Protein AF-A0A3P6BVP6-F1 (afdb_monomer_lite)

Radius of gyration: 17.37 Å; chains: 1; bounding box: 39×33×44 Å

pLDDT: mean 72.78, std 14.37, range [44.31, 97.56]

Organism: Brassica oleracea (NCBI:txid3712)

Structure (mmCIF, N/CA/C/O backbone):
data_AF-A0A3P6BVP6-F1
#
_entry.id   AF-A0A3P6BVP6-F1
#
loop_
_atom_site.group_PDB
_atom_site.id
_atom_site.type_symbol
_atom_site.label_atom_id
_atom_site.label_alt_id
_atom_site.label_comp_id
_atom_site.label_asym_id
_atom_site.label_entity_id
_atom_site.label_seq_id
_atom_site.pdbx_PDB_ins_code
_atom_site.Cartn_x
_atom_site.Cartn_y
_atom_site.Cartn_z
_atom_site.occupancy
_atom_site.B_iso_or_equiv
_atom_site.auth_seq_id
_atom_site.auth_comp_id
_atom_site.auth_asym_id
_atom_site.auth_atom_id
_atom_site.pdbx_PDB_model_num
ATOM 1 N N . MET A 1 1 ? -11.802 -15.202 3.264 1.0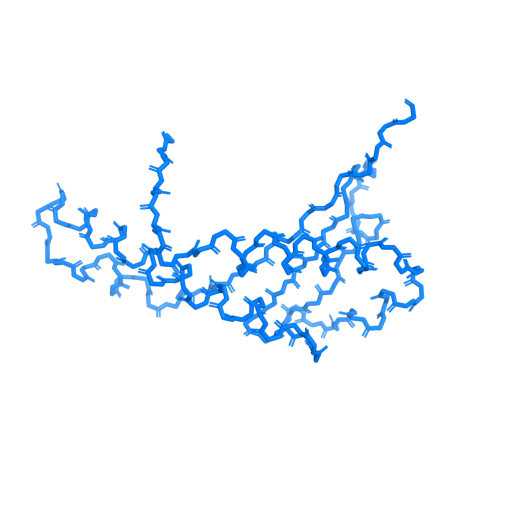0 81.81 1 MET A N 1
ATOM 2 C CA . MET A 1 1 ? -11.417 -14.222 2.225 1.00 81.81 1 MET A CA 1
ATOM 3 C C . MET A 1 1 ? -12.688 -13.542 1.749 1.00 81.81 1 MET A C 1
ATOM 5 O O . MET A 1 1 ? -13.665 -14.246 1.535 1.00 81.81 1 MET A O 1
ATOM 9 N N . PHE A 1 2 ? -12.697 -12.215 1.647 1.00 88.44 2 PHE A N 1
ATOM 10 C CA . PHE A 1 2 ? -13.833 -11.434 1.148 1.00 88.44 2 PHE A CA 1
ATOM 11 C C . PHE A 1 2 ? -13.340 -10.428 0.101 1.00 88.44 2 PHE A C 1
ATOM 13 O O . PHE A 1 2 ? -12.141 -10.167 0.017 1.00 88.44 2 PHE A O 1
ATOM 20 N N . GLN A 1 3 ? -14.256 -9.887 -0.699 1.00 86.94 3 GLN A N 1
ATOM 21 C CA . GLN A 1 3 ? -13.971 -8.811 -1.648 1.00 86.94 3 GLN A CA 1
ATOM 22 C C . GLN A 1 3 ? -14.585 -7.510 -1.126 1.00 86.94 3 GLN A C 1
ATOM 24 O O . GLN A 1 3 ? -15.732 -7.511 -0.684 1.00 86.94 3 GLN A O 1
ATOM 29 N N . ALA A 1 4 ? -13.824 -6.416 -1.177 1.00 83.19 4 ALA A N 1
ATOM 30 C CA . ALA A 1 4 ? -14.310 -5.067 -0.904 1.00 83.19 4 ALA A CA 1
ATOM 31 C C . ALA A 1 4 ? -14.406 -4.296 -2.224 1.00 83.19 4 ALA A C 1
ATOM 33 O O . ALA A 1 4 ? -13.481 -4.347 -3.037 1.00 83.19 4 ALA A O 1
ATOM 34 N N . VAL A 1 5 ? -15.520 -3.596 -2.436 1.00 82.56 5 VAL A N 1
ATOM 35 C CA . VAL A 1 5 ? -15.764 -2.791 -3.638 1.00 82.56 5 VAL A CA 1
ATOM 36 C C . VAL A 1 5 ? -15.857 -1.329 -3.215 1.00 82.56 5 VAL A C 1
ATOM 38 O O . VAL A 1 5 ? -16.725 -0.976 -2.423 1.00 82.56 5 VAL A O 1
ATOM 41 N N . ASP A 1 6 ? -14.953 -0.493 -3.727 1.00 79.88 6 ASP A N 1
ATOM 42 C CA . ASP A 1 6 ? -14.939 0.953 -3.489 1.00 79.88 6 ASP A CA 1
ATOM 43 C C . ASP A 1 6 ? -14.770 1.685 -4.831 1.00 79.88 6 ASP A C 1
ATOM 45 O O . ASP A 1 6 ? -13.717 1.625 -5.467 1.00 79.88 6 ASP A O 1
ATOM 49 N N . GLU A 1 7 ? -15.826 2.369 -5.279 1.00 76.12 7 GLU A N 1
ATOM 50 C CA . GLU A 1 7 ? -15.859 3.101 -6.555 1.00 76.12 7 GLU A CA 1
ATOM 51 C C . GLU A 1 7 ? -14.905 4.309 -6.575 1.00 76.12 7 GLU A C 1
ATOM 53 O O . GLU A 1 7 ? -14.460 4.748 -7.645 1.00 76.12 7 GLU A O 1
ATOM 58 N N . SER A 1 8 ? -14.543 4.828 -5.394 1.00 68.81 8 SER A N 1
ATOM 59 C CA . SER A 1 8 ? -13.586 5.926 -5.244 1.00 68.81 8 SER A CA 1
ATOM 60 C C . SER A 1 8 ? -12.147 5.481 -5.509 1.00 68.81 8 SER A C 1
ATOM 62 O O . SER A 1 8 ? -11.300 6.305 -5.851 1.00 68.81 8 SER A O 1
ATOM 64 N N . ILE A 1 9 ? -11.860 4.177 -5.463 1.00 72.81 9 ILE A N 1
ATOM 65 C CA . ILE A 1 9 ? -10.617 3.578 -5.964 1.00 72.81 9 ILE A CA 1
ATOM 66 C C . ILE A 1 9 ? -10.844 3.195 -7.433 1.00 72.81 9 ILE A C 1
ATOM 68 O O . ILE A 1 9 ? -10.846 2.034 -7.829 1.00 72.81 9 ILE A O 1
ATOM 72 N N . THR A 1 10 ? -11.164 4.192 -8.255 1.00 65.12 10 THR A N 1
ATOM 73 C CA . THR A 1 10 ? -11.681 3.974 -9.608 1.00 65.12 10 THR A CA 1
ATOM 74 C C . THR A 1 10 ? -10.681 3.225 -10.501 1.00 65.12 10 THR A C 1
ATOM 76 O O . THR A 1 10 ? -9.482 3.516 -10.503 1.00 65.12 10 THR A O 1
ATOM 79 N N . LEU A 1 11 ? -11.211 2.337 -11.354 1.00 60.72 11 LEU A N 1
ATOM 80 C CA . LEU A 1 11 ? -10.511 1.514 -12.358 1.00 60.72 11 LEU A CA 1
ATOM 81 C C . LEU A 1 11 ? -9.417 2.259 -13.157 1.00 60.72 11 LEU A C 1
ATOM 83 O O . LEU A 1 11 ? -8.414 1.672 -13.554 1.00 60.72 11 LEU A O 1
ATOM 87 N N . TRP A 1 12 ? -9.607 3.556 -13.403 1.00 56.31 12 TRP A N 1
ATOM 88 C CA . TRP A 1 12 ? -8.741 4.383 -14.246 1.00 56.31 12 TRP A CA 1
ATOM 89 C C . TRP A 1 12 ? -7.377 4.715 -13.632 1.00 56.31 12 TRP A C 1
ATOM 91 O O . TRP A 1 12 ? -6.377 4.734 -14.351 1.00 56.31 12 TRP A O 1
ATOM 101 N N . VAL A 1 13 ? -7.308 4.963 -12.320 1.00 57.97 13 VAL A N 1
ATOM 102 C CA . VAL A 1 13 ? -6.031 5.264 -11.648 1.00 57.97 13 VAL A CA 1
ATOM 103 C C . VAL A 1 13 ? -5.251 3.971 -11.431 1.00 57.97 13 VAL A C 1
ATOM 105 O O . VAL A 1 13 ? -4.069 3.901 -11.758 1.00 57.97 13 VAL A O 1
ATOM 108 N N . THR A 1 14 ? -5.930 2.928 -10.956 1.00 57.88 14 THR A N 1
ATOM 109 C CA . THR A 1 14 ? -5.302 1.667 -10.557 1.00 57.88 14 THR A CA 1
ATOM 110 C C . THR A 1 14 ? -4.956 0.767 -11.739 1.00 57.88 14 THR A C 1
ATOM 112 O O . THR A 1 14 ? -3.845 0.257 -11.808 1.00 57.88 14 THR A O 1
ATOM 115 N N . PHE A 1 15 ? -5.870 0.563 -12.692 1.00 59.31 15 PHE A N 1
ATOM 116 C CA . PHE A 1 15 ? -5.669 -0.451 -13.729 1.00 59.31 15 PHE A CA 1
ATOM 117 C C . PHE A 1 15 ? -4.809 0.071 -14.881 1.00 59.31 15 PHE A C 1
ATOM 119 O O . PHE A 1 15 ? -3.801 -0.529 -15.230 1.00 59.31 15 PHE A O 1
ATOM 126 N N . PHE A 1 16 ? -5.143 1.223 -15.467 1.00 62.78 16 PHE A N 1
ATOM 127 C CA . PHE A 1 16 ? -4.396 1.691 -16.639 1.00 62.78 16 PHE A CA 1
ATOM 128 C C . PHE A 1 16 ? -3.013 2.225 -16.290 1.00 62.78 16 PHE A C 1
ATOM 130 O O . PHE A 1 16 ? -2.065 1.918 -17.005 1.00 62.78 16 PHE A O 1
ATOM 137 N N . ASN A 1 17 ? -2.863 2.989 -15.206 1.00 72.81 17 ASN A N 1
ATOM 138 C CA . ASN A 1 17 ? -1.567 3.590 -14.901 1.00 72.81 17 ASN A CA 1
ATOM 139 C C . ASN A 1 17 ? -0.623 2.613 -14.212 1.00 72.81 17 ASN A C 1
ATOM 141 O O . ASN A 1 17 ? 0.507 2.497 -14.661 1.00 72.81 17 ASN A O 1
ATOM 145 N N . ILE A 1 18 ? -1.061 1.869 -13.192 1.00 73.31 18 ILE A N 1
ATOM 146 C CA . ILE A 1 18 ? -0.152 0.965 -12.466 1.00 73.31 18 ILE A CA 1
ATOM 147 C C . ILE A 1 18 ? 0.222 -0.231 -13.334 1.00 73.31 18 ILE A C 1
ATOM 149 O O . ILE A 1 18 ? 1.397 -0.567 -13.413 1.00 73.31 18 ILE A O 1
ATOM 153 N N . THR A 1 19 ? -0.726 -0.838 -14.057 1.00 75.94 19 THR A N 1
ATOM 154 C CA . THR A 1 19 ? -0.397 -1.954 -14.958 1.00 75.94 19 THR A CA 1
ATOM 155 C C . THR A 1 19 ? 0.457 -1.503 -16.141 1.00 75.94 19 THR A C 1
ATOM 157 O O . THR A 1 19 ? 1.343 -2.249 -16.556 1.00 75.94 19 THR A O 1
ATOM 160 N N . ARG A 1 20 ? 0.244 -0.292 -16.680 1.00 79.06 20 ARG A N 1
ATOM 161 C CA . ARG A 1 20 ? 1.133 0.268 -17.710 1.00 79.06 20 ARG A CA 1
ATOM 162 C C . ARG A 1 20 ? 2.520 0.552 -17.149 1.00 79.06 20 ARG A C 1
ATOM 164 O O . ARG A 1 20 ? 3.481 0.074 -17.725 1.00 79.06 20 ARG A O 1
ATOM 171 N N . LEU A 1 21 ? 2.624 1.262 -16.026 1.00 75.81 21 LEU A N 1
ATOM 172 C CA . LEU A 1 21 ? 3.902 1.569 -15.381 1.00 75.81 21 LEU A CA 1
ATOM 173 C C . LEU A 1 21 ? 4.667 0.290 -15.025 1.00 75.81 21 LEU A C 1
ATOM 175 O O . LEU A 1 21 ? 5.858 0.204 -15.292 1.00 75.81 21 LEU A O 1
ATOM 179 N N . ALA A 1 22 ? 3.975 -0.728 -14.507 1.00 76.62 22 ALA A N 1
ATOM 180 C CA . ALA A 1 22 ? 4.539 -2.051 -14.273 1.00 76.62 22 ALA A CA 1
ATOM 181 C C . ALA A 1 22 ? 5.061 -2.665 -15.575 1.00 76.62 22 ALA A C 1
ATOM 183 O O . ALA A 1 22 ? 6.215 -3.069 -15.636 1.00 76.62 22 ALA A O 1
ATOM 184 N N . ARG A 1 23 ? 4.247 -2.710 -16.637 1.00 78.94 23 ARG A N 1
ATOM 185 C CA . ARG A 1 23 ? 4.663 -3.254 -17.939 1.00 78.94 23 ARG A CA 1
ATOM 186 C C . ARG A 1 23 ? 5.886 -2.525 -18.496 1.00 78.94 23 ARG A C 1
ATOM 188 O O . ARG A 1 23 ? 6.840 -3.189 -18.889 1.00 78.94 23 ARG A O 1
ATOM 195 N N . ASP A 1 24 ? 5.845 -1.197 -18.520 1.00 80.62 24 ASP A N 1
ATOM 196 C CA . ASP A 1 24 ? 6.921 -0.348 -19.028 1.00 80.62 24 ASP A CA 1
ATOM 197 C C . ASP A 1 24 ? 8.200 -0.616 -18.218 1.00 80.62 24 ASP A C 1
ATOM 199 O O . ASP A 1 24 ? 9.250 -0.901 -18.787 1.00 80.62 24 ASP A O 1
ATOM 203 N N . PHE A 1 25 ? 8.094 -0.671 -16.890 1.00 77.88 25 PHE A N 1
ATOM 204 C CA . PHE A 1 25 ? 9.201 -0.991 -15.994 1.00 77.88 25 PHE A CA 1
ATOM 205 C C . PHE A 1 25 ? 9.769 -2.404 -16.208 1.00 77.88 25 PHE A C 1
ATOM 207 O O . PHE A 1 25 ? 10.981 -2.580 -16.324 1.00 77.88 25 PHE A O 1
ATOM 214 N N . PHE A 1 26 ? 8.922 -3.433 -16.298 1.00 78.00 26 PHE A N 1
ATOM 215 C CA . PHE A 1 26 ? 9.379 -4.808 -16.515 1.00 78.00 26 PHE A CA 1
ATOM 216 C C . PHE A 1 26 ? 9.918 -5.039 -17.932 1.00 78.00 26 PHE A C 1
ATOM 218 O O . PHE A 1 26 ? 10.656 -6.005 -18.131 1.00 78.00 26 PHE A O 1
ATOM 225 N N . SER A 1 27 ? 9.633 -4.140 -18.879 1.00 81.44 27 SER A N 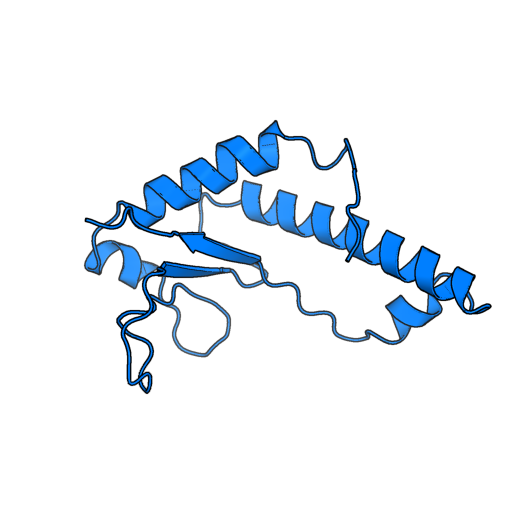1
ATOM 226 C CA . SER A 1 27 ? 10.231 -4.146 -20.220 1.00 81.44 27 SER A CA 1
ATOM 227 C C . SER A 1 27 ? 11.645 -3.552 -20.289 1.00 81.44 27 SER A C 1
ATOM 229 O O . SER A 1 27 ? 12.349 -3.810 -21.262 1.00 81.44 27 SER A O 1
ATOM 231 N N . LEU A 1 28 ? 12.075 -2.808 -19.262 1.00 79.31 28 LEU A N 1
ATOM 232 C CA . LEU A 1 28 ? 13.429 -2.250 -19.171 1.00 79.31 28 LEU A CA 1
ATOM 233 C C . LEU A 1 28 ? 14.498 -3.349 -19.061 1.00 79.31 28 LEU A C 1
ATOM 235 O O . LEU A 1 28 ? 14.232 -4.454 -18.561 1.00 79.31 28 LEU A O 1
ATOM 239 N N . THR A 1 29 ? 15.730 -3.031 -19.468 1.00 80.50 29 THR A N 1
ATOM 240 C CA . THR A 1 29 ? 16.868 -3.942 -19.286 1.00 80.50 29 THR A CA 1
ATOM 241 C C . THR A 1 29 ? 17.230 -4.092 -17.807 1.00 80.50 29 THR A C 1
ATOM 243 O O . THR A 1 29 ? 16.827 -3.297 -16.953 1.00 80.50 29 THR A O 1
ATOM 246 N N . THR A 1 30 ? 18.011 -5.120 -17.475 1.00 72.81 30 THR A N 1
ATOM 247 C CA . THR A 1 30 ? 18.503 -5.326 -16.105 1.00 72.81 30 THR A CA 1
ATOM 248 C C . THR A 1 30 ? 19.286 -4.109 -15.605 1.00 72.81 30 THR A C 1
ATOM 250 O O . THR A 1 30 ? 19.078 -3.670 -14.479 1.00 72.81 30 THR A O 1
ATOM 253 N N . GLU A 1 31 ? 20.135 -3.513 -16.443 1.00 76.50 31 GLU A N 1
ATOM 254 C CA . GLU A 1 31 ? 20.950 -2.340 -16.106 1.00 76.50 31 GLU A CA 1
ATOM 255 C C . GLU A 1 31 ? 20.096 -1.102 -15.814 1.00 76.50 31 GLU A C 1
ATOM 257 O O . GLU A 1 31 ? 20.399 -0.333 -14.903 1.00 76.50 31 GLU A O 1
ATOM 262 N N . GLU A 1 32 ? 19.019 -0.898 -16.574 1.00 75.75 32 GLU A N 1
ATOM 263 C CA . GLU A 1 32 ? 18.076 0.204 -16.364 1.00 75.75 32 GLU A CA 1
ATOM 264 C C . GLU A 1 32 ? 17.274 0.012 -15.080 1.00 75.75 32 GLU A C 1
ATOM 266 O O . GLU A 1 32 ? 17.110 0.948 -14.297 1.00 75.75 32 GLU A O 1
ATOM 271 N N . LYS A 1 33 ? 16.837 -1.222 -14.823 1.00 74.06 33 LYS A N 1
ATOM 272 C CA . LYS A 1 33 ? 16.130 -1.598 -13.602 1.00 74.06 33 LYS A CA 1
ATOM 273 C C . LYS A 1 33 ? 16.988 -1.448 -12.343 1.00 74.06 33 LYS A C 1
ATOM 275 O O . LYS A 1 33 ? 16.483 -1.012 -11.310 1.00 74.06 33 LYS A O 1
ATOM 280 N N . LEU A 1 34 ? 18.284 -1.759 -12.420 1.00 71.38 34 LEU A N 1
ATOM 281 C CA . LEU A 1 34 ? 19.227 -1.614 -11.303 1.00 71.38 34 LEU A CA 1
ATOM 282 C C . LEU A 1 34 ? 19.389 -0.160 -10.838 1.00 71.38 34 LEU A C 1
ATOM 284 O O . LEU A 1 34 ? 19.755 0.065 -9.690 1.00 71.38 34 LEU A O 1
ATOM 288 N N . ARG A 1 35 ? 19.045 0.837 -11.666 1.00 71.31 35 ARG A N 1
ATOM 289 C CA . ARG A 1 35 ? 19.024 2.252 -11.246 1.00 71.31 35 ARG A CA 1
ATOM 290 C C . ARG A 1 35 ? 17.981 2.540 -10.163 1.00 71.31 35 ARG A C 1
ATOM 292 O O . ARG A 1 35 ? 18.094 3.541 -9.469 1.00 71.31 35 ARG A O 1
ATOM 299 N N . PHE A 1 36 ? 16.982 1.668 -10.022 1.00 66.94 36 PHE A N 1
ATOM 300 C CA . PHE A 1 36 ? 15.930 1.753 -9.007 1.00 66.94 36 PHE A CA 1
ATOM 301 C C . PHE A 1 36 ? 16.223 0.893 -7.769 1.00 66.94 36 PHE A C 1
ATOM 303 O O . PHE A 1 36 ? 15.402 0.822 -6.852 1.00 66.94 36 PHE A O 1
ATOM 310 N N . HIS A 1 37 ? 17.368 0.208 -7.734 1.00 66.06 37 HIS A N 1
ATOM 311 C CA . HIS A 1 37 ? 17.816 -0.522 -6.557 1.00 66.06 37 HIS A CA 1
ATOM 312 C C . HIS A 1 37 ? 18.349 0.476 -5.521 1.00 66.06 37 HIS A C 1
ATOM 314 O O . HIS A 1 37 ? 19.366 1.127 -5.761 1.00 66.06 37 HIS A O 1
ATOM 320 N N . MET A 1 38 ? 17.701 0.585 -4.358 1.0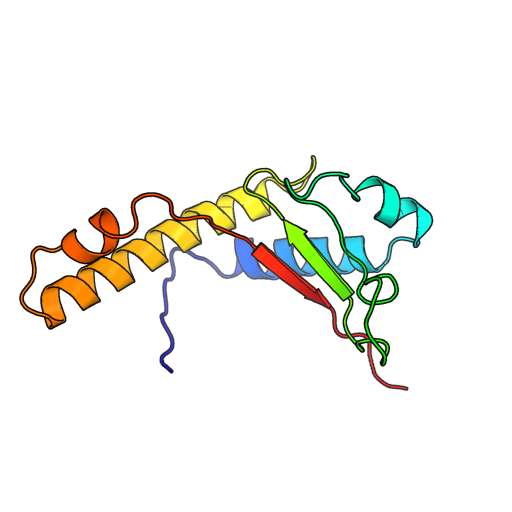0 56.62 38 MET A N 1
ATOM 321 C CA . MET A 1 38 ? 18.247 1.352 -3.234 1.00 56.62 38 MET A CA 1
ATOM 322 C C . MET A 1 38 ? 18.883 0.390 -2.226 1.00 56.62 38 MET A C 1
ATOM 324 O O . MET A 1 38 ? 18.301 -0.625 -1.849 1.00 56.62 38 MET A O 1
ATOM 328 N N . SER A 1 39 ? 20.113 0.682 -1.809 1.00 52.25 39 SER A N 1
ATOM 329 C CA . SER A 1 39 ? 20.804 -0.059 -0.751 1.00 52.25 39 SER A CA 1
ATOM 330 C C . SER A 1 39 ? 20.264 0.350 0.621 1.00 52.25 39 SER A C 1
ATOM 332 O O . SER A 1 39 ? 20.211 1.544 0.900 1.00 52.25 39 SER A O 1
ATOM 334 N N . GLY A 1 40 ? 19.944 -0.614 1.493 1.00 50.16 40 GLY A N 1
ATOM 335 C CA . GLY A 1 40 ? 19.644 -0.343 2.910 1.00 50.16 40 GLY A CA 1
ATOM 336 C C . GLY A 1 40 ? 18.229 -0.675 3.395 1.00 50.16 40 GLY A C 1
ATOM 337 O O . GLY A 1 40 ? 17.922 -0.400 4.545 1.00 50.16 40 GLY A O 1
ATOM 338 N N . GLY A 1 41 ? 17.368 -1.287 2.574 1.00 49.56 41 GLY A N 1
ATOM 339 C CA . GLY A 1 41 ? 16.054 -1.775 3.028 1.00 49.56 41 GLY A CA 1
ATOM 340 C C . GLY A 1 41 ? 14.956 -0.708 3.140 1.00 49.56 41 GLY A C 1
ATOM 341 O O . GLY A 1 41 ? 13.800 -1.060 3.354 1.00 49.56 41 GLY A O 1
ATOM 342 N N . GLU A 1 42 ? 15.272 0.564 2.893 1.00 50.22 42 GLU A N 1
ATOM 343 C CA . GLU A 1 42 ? 14.324 1.696 2.884 1.00 50.22 42 GLU A CA 1
ATOM 344 C C . GLU A 1 42 ? 13.504 1.791 1.577 1.00 50.22 42 GLU A C 1
ATOM 346 O O . GLU A 1 42 ? 12.905 2.815 1.254 1.00 50.22 42 GLU A O 1
ATOM 351 N N . GLY A 1 43 ? 13.454 0.682 0.832 1.00 53.19 43 GLY A N 1
ATOM 352 C CA . GLY A 1 43 ? 12.744 0.498 -0.428 1.00 53.19 43 GLY A CA 1
ATOM 353 C C . GLY A 1 43 ? 13.652 0.213 -1.616 1.00 53.19 43 GLY A C 1
ATOM 354 O O . GLY A 1 43 ? 14.869 0.248 -1.491 1.00 53.19 43 GLY A O 1
ATOM 355 N N . GLY A 1 44 ? 13.067 -0.095 -2.774 1.00 55.69 44 GLY A N 1
ATOM 356 C CA . GLY A 1 44 ? 13.824 -0.318 -4.004 1.00 55.69 44 GLY A CA 1
ATOM 357 C C . GLY A 1 44 ? 13.342 -1.512 -4.819 1.00 55.69 44 GLY A C 1
ATOM 358 O O . GLY A 1 44 ? 12.572 -2.364 -4.374 1.00 55.69 44 GLY A O 1
ATOM 359 N N . PHE A 1 45 ? 13.821 -1.572 -6.055 1.00 56.09 45 PHE A N 1
ATOM 360 C CA . PHE A 1 45 ? 13.523 -2.675 -6.952 1.00 56.09 45 PHE A CA 1
ATOM 361 C C . PHE A 1 45 ? 14.325 -3.938 -6.599 1.00 56.09 45 PHE A C 1
ATOM 363 O O . PHE A 1 45 ? 15.548 -3.881 -6.486 1.00 56.09 45 PHE A O 1
ATOM 370 N N . SER A 1 46 ? 13.642 -5.081 -6.461 1.00 54.06 46 SER A N 1
ATOM 371 C CA . SER A 1 46 ? 14.254 -6.387 -6.174 1.00 54.06 46 SER A CA 1
ATOM 372 C C . SER A 1 46 ? 13.850 -7.416 -7.230 1.00 54.06 46 SER A C 1
ATOM 374 O O . SER A 1 46 ? 12.762 -7.978 -7.183 1.00 54.06 46 SER A O 1
ATOM 376 N N . ILE A 1 47 ? 14.736 -7.709 -8.182 1.00 54.66 47 ILE A N 1
ATOM 377 C CA . ILE A 1 47 ? 14.504 -8.799 -9.143 1.00 54.66 47 ILE A CA 1
ATOM 378 C C . ILE A 1 47 ? 14.607 -10.127 -8.390 1.00 54.66 47 ILE A C 1
ATOM 380 O O . ILE A 1 47 ? 15.636 -10.384 -7.763 1.00 54.66 47 ILE A O 1
ATOM 384 N N . SER A 1 48 ? 13.599 -10.996 -8.492 1.00 52.34 48 SER A N 1
ATOM 385 C CA . SER A 1 48 ? 13.637 -12.322 -7.854 1.00 52.34 48 SER A CA 1
ATOM 386 C C . SER A 1 48 ? 14.841 -13.154 -8.295 1.00 52.34 48 SER A C 1
ATOM 388 O O . SER A 1 48 ? 15.431 -13.873 -7.497 1.00 52.34 48 SER A O 1
ATOM 390 N N . SER A 1 49 ? 15.292 -12.985 -9.543 1.00 50.34 49 SER A N 1
ATOM 391 C CA . SER A 1 49 ? 16.476 -13.663 -10.067 1.00 50.34 49 SER A CA 1
ATOM 392 C C . SER A 1 49 ? 17.780 -13.286 -9.348 1.00 50.34 49 SER A C 1
ATOM 394 O O . SER A 1 49 ? 18.800 -13.919 -9.612 1.00 50.34 49 SER A O 1
ATOM 396 N N . HIS A 1 50 ? 17.766 -12.257 -8.491 1.00 48.97 50 HIS A N 1
ATOM 397 C CA . HIS A 1 50 ? 18.905 -11.768 -7.712 1.00 48.97 50 HIS A CA 1
ATOM 398 C C . HIS A 1 50 ? 18.658 -11.785 -6.192 1.00 48.97 50 HIS A C 1
ATOM 400 O O . HIS A 1 50 ? 19.486 -11.252 -5.451 1.00 48.97 50 HIS A O 1
ATOM 406 N N . LEU A 1 51 ? 17.572 -12.403 -5.701 1.00 50.78 51 LEU A N 1
ATOM 407 C CA . LEU A 1 51 ? 17.412 -12.648 -4.265 1.00 50.78 51 LEU A CA 1
ATOM 408 C C . LEU A 1 51 ? 18.514 -13.621 -3.816 1.00 50.78 51 LEU A C 1
ATOM 410 O O . LEU A 1 51 ? 18.478 -14.817 -4.108 1.00 50.78 51 LEU A O 1
ATOM 414 N N . GLN A 1 52 ? 19.548 -13.096 -3.152 1.00 44.31 52 GLN A N 1
ATOM 415 C CA . GLN A 1 52 ? 20.631 -13.907 -2.598 1.00 44.31 52 GLN A CA 1
ATOM 416 C C . GLN A 1 52 ? 20.053 -14.896 -1.577 1.00 44.31 52 GLN A C 1
ATOM 418 O O . GLN A 1 52 ? 19.650 -14.496 -0.489 1.00 44.31 52 GLN A O 1
ATOM 423 N N . GLY A 1 53 ? 20.034 -16.188 -1.923 1.00 49.25 53 GLY A N 1
ATOM 424 C CA . GLY A 1 53 ? 19.679 -17.273 -1.002 1.00 49.25 53 GLY A CA 1
ATOM 425 C C . GLY A 1 53 ? 18.558 -18.210 -1.457 1.00 49.25 53 GLY A C 1
ATOM 426 O O . GLY A 1 53 ? 18.341 -19.223 -0.796 1.00 49.25 53 GLY A O 1
ATOM 427 N N . GLU A 1 54 ? 17.871 -17.943 -2.572 1.00 48.12 54 GLU A N 1
ATOM 428 C CA . GLU A 1 54 ? 16.820 -18.848 -3.057 1.00 48.12 54 GLU A CA 1
ATOM 429 C C . GLU A 1 54 ? 17.379 -19.965 -3.958 1.00 48.12 54 GLU A C 1
ATOM 431 O O . GLU A 1 54 ? 18.070 -19.723 -4.947 1.00 48.12 54 GLU A O 1
ATOM 436 N N . ALA A 1 55 ? 17.066 -21.220 -3.613 1.00 45.91 55 ALA A N 1
ATOM 437 C CA . ALA A 1 55 ? 17.510 -22.417 -4.337 1.00 45.91 55 ALA A CA 1
ATOM 438 C C . ALA A 1 55 ? 16.816 -22.610 -5.703 1.00 45.91 55 ALA A C 1
ATOM 440 O O . ALA A 1 55 ? 17.240 -23.441 -6.507 1.00 45.91 55 ALA A O 1
ATOM 441 N N . MET A 1 56 ? 15.748 -21.855 -5.969 1.00 48.78 56 MET A N 1
ATOM 442 C CA . MET A 1 56 ? 14.945 -21.912 -7.186 1.00 48.78 56 MET A CA 1
ATOM 443 C C . MET A 1 56 ? 14.687 -20.484 -7.661 1.00 48.78 56 MET A C 1
ATOM 445 O O . MET A 1 56 ? 14.285 -19.639 -6.871 1.00 48.78 56 MET A O 1
ATOM 449 N N . LYS A 1 57 ? 14.913 -20.212 -8.951 1.00 54.22 57 LYS A N 1
ATOM 450 C CA . LYS A 1 57 ? 14.550 -18.921 -9.548 1.00 54.22 57 LYS A CA 1
ATOM 451 C C . LYS A 1 57 ? 13.028 -18.789 -9.529 1.00 54.22 57 LYS A C 1
ATOM 453 O O . LYS A 1 57 ? 12.353 -19.606 -10.157 1.00 54.22 57 LYS A O 1
ATOM 458 N N . ASP A 1 58 ? 12.502 -17.789 -8.825 1.00 55.66 58 ASP A N 1
ATOM 459 C CA . ASP A 1 58 ? 11.072 -17.486 -8.864 1.00 55.66 58 ASP A CA 1
ATOM 460 C C . ASP A 1 58 ? 10.681 -17.057 -10.291 1.00 55.66 58 ASP A C 1
ATOM 462 O O . ASP A 1 58 ? 11.402 -16.313 -10.959 1.00 55.66 58 ASP A O 1
ATOM 466 N N . TRP A 1 59 ? 9.531 -17.523 -10.785 1.00 59.25 59 TRP A N 1
ATOM 467 C CA . TRP A 1 59 ? 9.018 -17.183 -12.123 1.00 59.25 59 TRP A CA 1
ATOM 468 C C . TRP A 1 59 ? 8.326 -15.812 -12.115 1.00 59.25 59 TRP A C 1
ATOM 470 O O . TRP A 1 59 ? 7.310 -15.595 -12.771 1.00 59.25 59 TRP A O 1
ATOM 480 N N . ARG A 1 60 ? 8.794 -14.894 -11.273 1.00 62.91 60 ARG A N 1
ATOM 481 C CA . ARG A 1 60 ? 8.102 -13.647 -10.955 1.00 62.91 60 ARG A CA 1
ATOM 482 C C . ARG A 1 60 ? 9.111 -12.554 -10.753 1.00 62.91 60 ARG A C 1
ATOM 484 O O . ARG A 1 60 ? 9.982 -12.715 -9.916 1.00 62.91 60 ARG A O 1
ATOM 491 N N . ASP A 1 61 ? 8.956 -11.425 -11.419 1.00 65.50 61 ASP A N 1
ATOM 492 C CA . ASP A 1 61 ? 9.697 -10.229 -11.030 1.00 65.50 61 ASP A CA 1
ATOM 493 C C . ASP A 1 61 ? 8.845 -9.411 -10.052 1.00 65.50 61 ASP A C 1
ATOM 495 O O . ASP A 1 61 ? 7.636 -9.256 -10.255 1.00 65.50 61 ASP A O 1
ATOM 499 N N . VAL A 1 62 ? 9.455 -8.888 -8.985 1.00 64.62 62 VAL A N 1
ATOM 500 C CA . VAL A 1 62 ? 8.757 -8.126 -7.942 1.00 64.62 62 VAL A CA 1
ATOM 501 C C . VAL A 1 62 ? 9.358 -6.729 -7.840 1.00 64.62 62 VAL A C 1
ATOM 503 O O . VAL A 1 62 ? 10.567 -6.554 -7.778 1.00 64.62 62 VAL A O 1
ATOM 506 N N . VAL A 1 63 ? 8.520 -5.701 -7.801 1.00 67.12 63 VAL A N 1
ATOM 507 C CA . VAL A 1 63 ? 8.944 -4.366 -7.374 1.00 67.12 63 VAL A CA 1
ATOM 508 C C . VAL A 1 63 ? 8.322 -4.083 -6.021 1.00 67.12 63 VAL A C 1
ATOM 510 O O . VAL A 1 63 ? 7.107 -4.227 -5.861 1.00 67.12 63 VAL A O 1
ATOM 513 N N . LEU A 1 64 ? 9.156 -3.664 -5.069 1.00 66.25 64 LEU A N 1
ATOM 514 C CA . LEU A 1 64 ? 8.716 -3.137 -3.790 1.00 66.25 64 LEU A CA 1
ATOM 515 C C . LEU A 1 64 ? 8.839 -1.616 -3.804 1.00 66.25 64 LEU A C 1
ATOM 517 O O . LEU A 1 64 ? 9.940 -1.071 -3.899 1.00 66.25 64 LEU A O 1
ATOM 521 N N . TYR A 1 65 ? 7.712 -0.930 -3.660 1.00 65.06 65 TYR A N 1
ATOM 522 C CA . TYR A 1 65 ? 7.725 0.504 -3.410 1.00 65.06 65 TYR A CA 1
ATOM 523 C C . TYR A 1 65 ? 7.624 0.753 -1.901 1.00 65.06 65 TYR A C 1
ATOM 525 O O . TYR A 1 65 ? 6.644 0.302 -1.293 1.00 65.06 65 TYR A O 1
ATOM 533 N N . PRO A 1 66 ? 8.598 1.454 -1.285 1.00 55.50 66 PRO A N 1
ATOM 534 C CA . PRO A 1 66 ? 8.363 2.098 0.001 1.00 55.50 66 PRO A CA 1
ATOM 535 C C . PRO A 1 66 ? 7.413 3.289 -0.208 1.00 55.50 66 PRO A C 1
ATOM 537 O O . PRO A 1 66 ? 7.087 3.649 -1.342 1.00 55.50 66 PRO A O 1
ATOM 540 N N . THR A 1 67 ? 7.043 3.953 0.882 1.00 52.53 67 THR A N 1
ATOM 541 C CA . THR A 1 67 ? 6.150 5.124 0.967 1.00 52.53 67 THR A CA 1
ATOM 542 C C . THR A 1 67 ? 6.438 6.259 -0.043 1.00 52.53 67 THR A C 1
ATOM 544 O O . THR A 1 67 ? 5.561 7.082 -0.295 1.00 52.53 67 THR A O 1
ATOM 547 N N . TYR A 1 68 ? 7.614 6.285 -0.687 1.00 55.78 68 TYR A N 1
ATOM 548 C CA . TYR A 1 68 ? 8.004 7.260 -1.711 1.00 55.78 68 TYR A CA 1
ATOM 549 C C . TYR A 1 68 ? 8.478 6.565 -3.001 1.00 55.78 68 TYR A C 1
ATOM 551 O O . TYR A 1 68 ? 9.618 6.099 -3.066 1.00 55.78 68 TYR A O 1
ATOM 559 N N . PRO A 1 69 ? 7.635 6.462 -4.042 1.00 62.78 69 PRO A N 1
ATOM 560 C CA . PRO A 1 69 ? 8.044 5.860 -5.301 1.00 62.78 69 PRO A CA 1
ATOM 561 C C . PRO A 1 69 ? 8.914 6.833 -6.130 1.00 62.78 69 PRO A C 1
ATOM 563 O O . PRO A 1 69 ? 8.864 8.046 -5.915 1.00 62.78 69 PRO A O 1
ATOM 566 N N . PRO A 1 70 ? 9.710 6.323 -7.091 1.00 59.81 70 PRO A N 1
ATOM 567 C CA . PRO A 1 70 ? 10.573 7.146 -7.939 1.00 59.81 70 PRO A CA 1
ATOM 568 C C . PRO A 1 70 ? 9.791 8.160 -8.793 1.00 59.81 70 PRO A C 1
ATOM 570 O O . PRO A 1 70 ? 8.587 8.027 -9.029 1.00 59.81 70 PRO A O 1
ATOM 573 N N . GLU A 1 71 ? 10.489 9.180 -9.295 1.00 62.19 71 GLU A N 1
ATOM 574 C CA . GLU A 1 71 ? 9.906 10.235 -10.131 1.00 62.19 71 GLU A CA 1
ATOM 575 C C . GLU A 1 71 ? 9.129 9.643 -11.330 1.00 62.19 71 GLU A C 1
ATOM 577 O O . GLU A 1 71 ? 9.586 8.714 -11.996 1.00 62.19 71 GLU A O 1
ATOM 582 N N . GLY A 1 72 ? 7.905 10.132 -11.570 1.00 64.19 72 GLY A N 1
ATOM 583 C CA . GLY A 1 72 ? 6.977 9.582 -12.574 1.00 64.19 72 GLY A CA 1
ATOM 584 C C . GLY A 1 72 ? 5.946 8.572 -12.044 1.00 64.19 72 GLY A C 1
ATOM 585 O O . GLY A 1 72 ? 5.024 8.205 -12.773 1.00 64.19 72 GLY A O 1
ATOM 586 N N . TRP A 1 73 ? 6.034 8.178 -10.769 1.00 68.81 73 TRP A N 1
ATOM 587 C CA . TRP A 1 73 ? 5.123 7.217 -10.127 1.00 68.81 73 TRP A CA 1
ATOM 588 C C . TRP A 1 73 ? 4.128 7.852 -9.144 1.00 68.81 73 TRP A C 1
ATOM 590 O O . TRP A 1 73 ? 3.528 7.153 -8.331 1.00 68.81 73 TRP A O 1
ATOM 600 N N . SER A 1 74 ? 3.878 9.160 -9.242 1.00 71.88 74 SER A N 1
ATOM 601 C CA . SER A 1 74 ? 2.936 9.885 -8.365 1.00 71.88 74 SER A CA 1
ATOM 602 C C . SER A 1 74 ? 1.533 9.263 -8.316 1.00 71.88 74 SER A C 1
ATOM 604 O O . SER A 1 74 ? 0.857 9.308 -7.291 1.00 71.88 74 SER A O 1
ATOM 606 N N . LYS A 1 75 ? 1.106 8.608 -9.403 1.00 75.12 75 LYS A N 1
ATOM 607 C CA . LYS A 1 75 ? -0.163 7.865 -9.468 1.00 75.12 75 LYS A CA 1
ATOM 608 C C . LYS A 1 75 ? -0.192 6.619 -8.578 1.00 75.12 75 LYS A C 1
ATOM 610 O O . LYS A 1 75 ? -1.266 6.231 -8.131 1.00 75.12 75 LYS A O 1
ATOM 615 N N . VAL A 1 76 ? 0.960 6.003 -8.313 1.00 75.25 76 VAL A N 1
ATOM 616 C CA . VAL A 1 76 ? 1.076 4.883 -7.368 1.00 75.25 76 VAL A CA 1
ATOM 617 C C . VAL A 1 76 ? 0.998 5.378 -5.928 1.00 75.25 76 VAL A C 1
ATOM 619 O O . VAL A 1 76 ? 0.318 4.738 -5.134 1.00 75.25 76 VAL A O 1
ATOM 622 N N . THR A 1 77 ? 1.567 6.546 -5.609 1.00 76.06 77 THR A N 1
ATOM 623 C CA . THR A 1 77 ? 1.362 7.201 -4.303 1.00 76.06 77 THR A CA 1
ATOM 624 C C . THR A 1 77 ? -0.114 7.503 -4.059 1.00 76.06 77 THR A C 1
ATOM 626 O O . THR A 1 77 ? -0.664 7.083 -3.047 1.00 76.06 77 THR A O 1
ATOM 629 N N . GLU A 1 78 ? -0.786 8.137 -5.027 1.00 78.56 78 GLU A N 1
ATOM 630 C CA . GLU A 1 78 ? -2.221 8.454 -4.943 1.00 78.56 78 GLU A CA 1
ATOM 631 C C . GLU A 1 78 ? -3.073 7.191 -4.721 1.00 78.56 78 GLU A C 1
ATOM 633 O O . GLU A 1 78 ? -4.033 7.187 -3.951 1.00 78.56 78 GLU A O 1
ATOM 638 N N . TYR A 1 79 ? -2.715 6.088 -5.382 1.00 79.50 79 TYR A N 1
ATOM 639 C CA . TYR A 1 79 ? -3.366 4.800 -5.167 1.00 79.50 79 TYR A CA 1
ATOM 640 C C . TYR A 1 79 ? -3.103 4.229 -3.765 1.00 79.50 79 TYR A C 1
ATOM 642 O O . TYR A 1 79 ? -4.032 3.725 -3.132 1.00 79.50 79 TYR A O 1
ATOM 650 N N . SER A 1 80 ? -1.867 4.337 -3.274 1.00 80.38 80 SER A N 1
ATOM 651 C CA . SER A 1 80 ? -1.459 3.911 -1.931 1.00 80.38 80 SER A CA 1
ATOM 652 C C . SER A 1 80 ? -2.293 4.596 -0.849 1.00 80.38 80 SER A C 1
ATOM 654 O O . SER A 1 80 ? -2.883 3.926 -0.002 1.00 80.38 80 SER A O 1
ATOM 656 N N . GLU A 1 81 ? -2.431 5.920 -0.930 1.00 81.56 81 GLU A N 1
ATOM 657 C CA . GLU A 1 81 ? -3.211 6.721 0.019 1.00 81.56 81 GLU A CA 1
ATOM 658 C C . GLU A 1 81 ? -4.689 6.309 0.040 1.00 81.56 81 GLU A C 1
ATOM 660 O O . GLU A 1 81 ? -5.275 6.106 1.106 1.00 81.56 81 GLU A O 1
ATOM 665 N N . ARG A 1 82 ? -5.291 6.104 -1.141 1.00 83.94 82 ARG A N 1
ATOM 666 C CA . ARG A 1 82 ? -6.679 5.625 -1.249 1.00 83.94 82 ARG A CA 1
ATOM 667 C C . ARG A 1 82 ? -6.851 4.225 -0.651 1.00 83.94 82 ARG A C 1
ATOM 669 O O . ARG A 1 82 ? -7.836 3.977 0.045 1.00 83.94 82 ARG A O 1
ATOM 676 N N . LEU A 1 83 ? -5.890 3.323 -0.876 1.00 85.44 83 LEU A N 1
ATOM 677 C CA . LEU A 1 83 ? -5.883 1.993 -0.262 1.00 85.44 83 LEU A CA 1
ATOM 678 C C . LEU A 1 83 ? -5.777 2.051 1.267 1.00 85.44 83 LEU A C 1
ATOM 680 O O . LEU A 1 83 ? -6.458 1.269 1.929 1.00 85.44 83 LEU A O 1
ATOM 684 N N . MET A 1 84 ? -4.985 2.968 1.838 1.00 86.06 84 MET A N 1
ATOM 685 C CA . MET A 1 84 ? -4.940 3.147 3.299 1.00 86.06 84 MET A CA 1
ATOM 686 C C . MET A 1 84 ? -6.281 3.594 3.853 1.00 86.06 84 MET A C 1
ATOM 688 O O . MET A 1 84 ? -6.734 3.052 4.857 1.00 86.06 84 MET A O 1
ATOM 692 N N . GLY A 1 85 ? -6.950 4.528 3.173 1.00 86.88 85 GLY A N 1
ATOM 693 C CA . GLY A 1 85 ? -8.298 4.945 3.548 1.00 86.88 85 GLY A CA 1
ATOM 694 C C . GLY A 1 85 ? -9.273 3.765 3.608 1.00 86.88 85 GLY A C 1
ATOM 695 O O . GLY A 1 85 ? -10.022 3.631 4.574 1.00 86.88 85 GLY A O 1
ATOM 696 N N . LEU A 1 86 ? -9.232 2.868 2.616 1.00 89.44 86 LEU A N 1
ATOM 697 C CA . LEU A 1 86 ? -10.052 1.653 2.622 1.00 89.44 86 LEU A CA 1
ATOM 698 C C . LEU A 1 86 ? -9.642 0.675 3.733 1.00 89.44 86 LEU A C 1
ATOM 700 O O . LEU A 1 86 ? -10.514 0.127 4.405 1.00 89.44 86 LEU A O 1
ATOM 704 N N . ALA A 1 87 ? -8.343 0.479 3.967 1.00 88.75 87 ALA A N 1
ATOM 705 C CA . ALA A 1 87 ? -7.853 -0.369 5.051 1.00 88.75 87 ALA A CA 1
ATOM 706 C C . ALA A 1 87 ? -8.340 0.126 6.423 1.00 88.75 87 ALA A C 1
ATOM 708 O O . ALA A 1 87 ? -8.812 -0.677 7.227 1.00 88.75 87 ALA A O 1
ATOM 709 N N . TYR A 1 88 ? -8.323 1.439 6.669 1.00 90.31 88 TYR A N 1
ATOM 710 C CA . TYR A 1 88 ? -8.848 2.018 7.906 1.00 90.31 88 TYR A CA 1
ATOM 711 C C . TYR A 1 88 ? -10.350 1.795 8.074 1.00 90.31 88 TYR A C 1
ATOM 713 O O . TYR A 1 88 ? -10.769 1.416 9.163 1.00 90.31 88 TYR A O 1
ATOM 721 N N . LYS A 1 89 ? -11.150 1.928 7.008 1.00 91.50 89 LYS A N 1
ATOM 722 C CA . LYS A 1 89 ? -12.584 1.588 7.062 1.00 91.50 89 LYS A CA 1
ATOM 723 C C . LYS A 1 89 ? -12.807 0.117 7.424 1.00 91.50 89 LYS A C 1
ATOM 725 O O . LYS A 1 89 ? -13.714 -0.200 8.184 1.00 91.50 89 LYS A O 1
ATOM 730 N N . VAL A 1 90 ? -11.984 -0.792 6.896 1.00 92.62 90 VAL A N 1
ATOM 731 C CA . VAL A 1 90 ? -12.062 -2.219 7.251 1.00 92.62 90 VAL A CA 1
ATOM 732 C C . VAL A 1 90 ? -11.736 -2.430 8.733 1.00 92.62 90 VAL A C 1
ATOM 734 O O . VAL A 1 90 ? -12.466 -3.150 9.410 1.00 92.62 90 VAL A O 1
ATOM 737 N N . LEU A 1 91 ? -10.682 -1.791 9.253 1.00 93.12 91 LEU A N 1
ATOM 738 C CA . LEU A 1 91 ? -10.329 -1.859 10.677 1.00 93.12 91 LEU A CA 1
ATOM 739 C C . LEU A 1 91 ? -11.422 -1.268 11.578 1.00 93.12 91 LEU A C 1
ATOM 741 O O . LEU A 1 91 ? -11.663 -1.799 12.661 1.00 93.12 91 LEU A O 1
ATOM 745 N N . GLU A 1 92 ? -12.107 -0.217 11.130 1.00 94.25 92 GLU A N 1
ATOM 746 C CA . GLU A 1 92 ? -13.247 0.367 11.840 1.00 94.25 92 GLU A CA 1
ATOM 747 C C . GLU A 1 92 ? -14.397 -0.636 11.973 1.00 94.25 92 GLU A C 1
ATOM 749 O O . GLU A 1 92 ? -14.827 -0.943 13.084 1.00 94.25 92 GLU A O 1
ATOM 754 N N . VAL A 1 93 ? -14.829 -1.225 10.852 1.00 95.12 93 VAL A N 1
ATOM 755 C CA . VAL A 1 93 ? -15.905 -2.231 10.832 1.00 95.12 93 VAL A CA 1
ATOM 756 C C . VAL A 1 93 ? -15.549 -3.445 11.695 1.00 95.12 93 VAL A C 1
ATOM 758 O O . VAL A 1 93 ? -16.403 -3.977 12.403 1.00 95.12 93 VAL A O 1
ATOM 761 N N . LEU A 1 94 ? -14.288 -3.886 11.671 1.00 95.00 94 LEU A N 1
ATOM 762 C CA . LEU A 1 94 ? -13.815 -4.979 12.524 1.00 95.00 94 LEU A CA 1
ATOM 763 C C . LEU A 1 94 ? -13.832 -4.606 14.012 1.00 95.00 94 LEU A C 1
ATOM 765 O O . LEU A 1 94 ? -14.221 -5.437 14.830 1.00 95.00 94 LEU A O 1
ATOM 769 N N . SER A 1 95 ? -13.457 -3.374 14.363 1.00 96.94 95 SER A N 1
ATOM 770 C CA . SER A 1 95 ? -13.509 -2.897 15.750 1.00 96.94 95 SER A CA 1
ATOM 771 C C . SER A 1 95 ? -14.950 -2.912 16.272 1.00 96.94 95 SER A C 1
ATOM 773 O O . SER A 1 95 ? -15.216 -3.474 17.335 1.00 96.94 95 SER A O 1
ATOM 775 N N . GLU A 1 96 ? -15.901 -2.400 15.485 1.00 97.31 96 GLU A N 1
ATOM 776 C CA . GLU A 1 96 ? -17.327 -2.422 15.832 1.00 97.31 96 GLU A CA 1
ATOM 777 C C . GLU A 1 96 ? -17.877 -3.847 15.959 1.00 97.31 96 GLU A C 1
ATOM 779 O O . GLU A 1 96 ? -18.587 -4.155 16.917 1.00 97.31 96 GLU A O 1
ATOM 784 N N . ALA A 1 97 ? -17.517 -4.745 15.036 1.00 96.31 97 ALA A N 1
ATOM 785 C CA . ALA A 1 97 ? -17.945 -6.144 15.073 1.00 96.31 97 ALA A CA 1
ATOM 786 C C . ALA A 1 97 ? -17.452 -6.888 16.329 1.00 96.31 97 ALA A C 1
ATOM 788 O O . ALA A 1 97 ? -18.069 -7.866 16.752 1.00 96.31 97 ALA A O 1
ATOM 789 N N . MET A 1 98 ? -16.360 -6.418 16.936 1.00 96.75 98 MET A N 1
ATOM 790 C CA . MET A 1 98 ? -15.809 -6.938 18.188 1.00 96.75 98 MET A CA 1
ATOM 791 C C . MET A 1 98 ? -16.378 -6.248 19.440 1.00 96.75 98 MET A C 1
ATOM 793 O O . MET A 1 98 ? -15.994 -6.608 20.552 1.00 96.75 98 MET A O 1
ATOM 797 N N . GLY A 1 99 ? -17.281 -5.273 19.288 1.00 97.38 99 GLY A N 1
ATOM 798 C CA . GLY A 1 99 ? -17.829 -4.486 20.396 1.00 97.38 99 GLY A CA 1
ATOM 799 C C . GLY A 1 99 ? -16.847 -3.463 20.977 1.00 97.38 99 GLY A C 1
ATOM 800 O O . GLY A 1 99 ? -16.996 -3.060 22.129 1.00 97.38 99 GLY A O 1
ATOM 801 N N . LEU A 1 100 ? -15.830 -3.073 20.205 1.00 97.56 100 LEU A N 1
ATOM 802 C CA . LEU A 1 100 ? -14.836 -2.067 20.579 1.00 97.56 100 LEU A CA 1
ATOM 803 C C . LEU A 1 100 ? -15.235 -0.682 20.048 1.00 97.56 100 LEU A C 1
ATOM 805 O O . LEU A 1 100 ? -16.115 -0.549 19.197 1.00 97.56 100 LEU A O 1
ATOM 809 N N . GLU A 1 101 ? -14.548 0.362 20.519 1.00 96.38 101 GLU A N 1
ATOM 810 C CA . GLU A 1 101 ? -14.615 1.676 19.873 1.00 96.38 101 GLU A CA 1
ATOM 811 C C . GLU A 1 101 ? -14.111 1.594 18.425 1.00 96.38 101 GLU A C 1
ATOM 813 O O . GLU A 1 101 ? -13.159 0.872 18.133 1.00 96.38 101 GLU A O 1
ATOM 818 N N . LYS A 1 102 ? -14.722 2.374 17.527 1.00 94.25 102 LYS A N 1
ATOM 819 C CA . LYS A 1 102 ? -14.439 2.411 16.080 1.00 94.25 102 LYS A CA 1
ATOM 820 C C . LYS A 1 102 ? -12.947 2.434 15.726 1.00 94.25 102 LYS A C 1
ATOM 822 O O . LYS A 1 102 ? -12.510 1.695 14.854 1.00 94.25 102 LYS A O 1
ATOM 827 N N . ASP A 1 103 ? -12.148 3.245 16.412 1.00 92.75 103 ASP A N 1
ATOM 828 C CA . ASP A 1 103 ? -10.717 3.394 16.119 1.00 92.75 103 ASP A CA 1
ATOM 829 C C . ASP A 1 103 ? -9.812 2.416 16.898 1.00 92.75 103 ASP A C 1
ATOM 831 O O . ASP A 1 103 ? -8.590 2.511 16.796 1.00 92.75 103 ASP A O 1
ATOM 835 N N . ALA A 1 104 ? -10.355 1.467 17.671 1.00 94.81 104 ALA A N 1
ATOM 836 C CA . ALA A 1 104 ? -9.566 0.632 18.583 1.00 94.81 104 ALA A CA 1
ATOM 837 C C . ALA A 1 104 ? -8.465 -0.173 17.873 1.00 94.81 104 ALA A C 1
ATOM 839 O O . ALA A 1 104 ? -7.305 -0.122 18.286 1.00 94.81 104 ALA A O 1
ATOM 840 N N . LEU A 1 105 ? -8.794 -0.884 16.787 1.00 92.75 105 LEU A N 1
ATOM 841 C CA . LEU A 1 105 ? -7.796 -1.666 16.048 1.00 92.75 105 LEU A CA 1
ATOM 842 C C . LEU A 1 105 ? -6.800 -0.772 15.309 1.00 92.75 105 LEU A C 1
ATOM 844 O O . LEU A 1 105 ? -5.610 -1.069 15.281 1.00 92.75 105 LEU A O 1
ATOM 848 N N . LYS A 1 106 ? -7.265 0.346 14.750 1.00 89.62 106 LYS A N 1
ATOM 849 C CA . LYS A 1 106 ? -6.402 1.322 14.079 1.00 89.62 106 LYS A CA 1
ATOM 850 C C . LYS A 1 106 ? -5.377 1.918 15.047 1.00 89.62 106 LYS A C 1
ATOM 852 O O . LYS A 1 106 ? -4.201 1.972 14.716 1.00 89.62 106 LYS A O 1
ATOM 857 N N . ASN A 1 107 ? -5.807 2.306 16.246 1.00 90.31 107 ASN A N 1
ATOM 858 C CA . ASN A 1 107 ? -4.933 2.866 17.277 1.00 90.31 107 ASN A CA 1
ATOM 859 C C . ASN A 1 107 ? -3.971 1.822 17.859 1.00 90.31 107 ASN A C 1
ATOM 861 O O . ASN A 1 107 ? -2.872 2.172 18.281 1.00 90.31 107 ASN A O 1
ATOM 865 N N . ALA A 1 108 ? -4.360 0.544 17.870 1.00 89.69 108 ALA A N 1
ATOM 866 C CA . ALA A 1 108 ? -3.462 -0.547 18.238 1.00 89.69 108 ALA A CA 1
ATOM 867 C C . ALA A 1 108 ? -2.347 -0.765 17.197 1.00 89.69 108 ALA A C 1
ATOM 869 O O . ALA A 1 108 ? -1.259 -1.226 17.543 1.00 89.69 108 ALA A O 1
ATOM 870 N N . CYS A 1 109 ? -2.582 -0.405 15.933 1.00 81.44 109 CYS A N 1
ATOM 871 C CA . CYS A 1 109 ? -1.590 -0.440 14.862 1.00 81.44 109 CYS A CA 1
ATOM 872 C C . CYS A 1 109 ? -0.783 0.874 14.801 1.00 81.44 109 CYS A C 1
ATOM 874 O O . CYS A 1 109 ? -0.847 1.604 13.815 1.00 81.44 109 CYS A O 1
ATOM 876 N N . VAL A 1 110 ? -0.031 1.164 15.870 1.00 68.25 110 VAL A N 1
ATOM 877 C CA . VAL A 1 110 ? 0.689 2.438 16.094 1.00 68.25 110 VAL A CA 1
ATOM 878 C C . VAL A 1 110 ? 1.631 2.813 14.936 1.00 68.25 110 VAL A C 1
ATOM 880 O O . VAL A 1 110 ? 1.653 3.971 14.532 1.00 68.25 110 VAL A O 1
ATOM 883 N N . ASP A 1 111 ? 2.327 1.829 14.355 1.00 73.00 111 ASP A N 1
ATOM 884 C CA . ASP A 1 111 ? 3.246 2.003 13.222 1.00 73.00 111 ASP A CA 1
ATOM 885 C C . ASP A 1 111 ? 2.810 1.130 12.033 1.00 73.00 111 ASP A C 1
ATOM 887 O O . ASP A 1 111 ? 3.364 0.058 11.773 1.00 73.00 111 ASP A O 1
ATOM 891 N N . MET A 1 112 ? 1.772 1.556 11.305 1.00 73.88 112 MET A N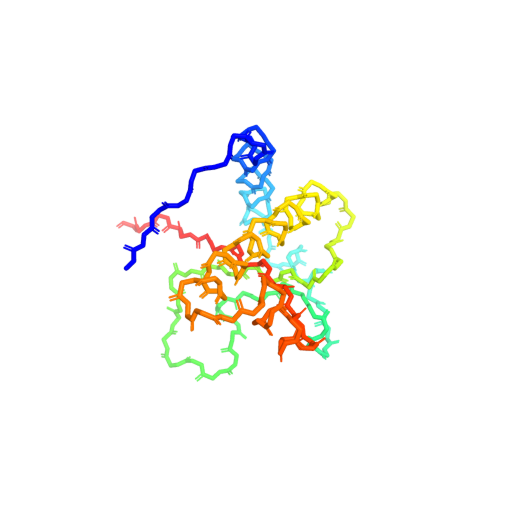 1
ATOM 892 C CA . MET A 1 112 ? 1.393 0.884 10.057 1.00 73.88 112 MET A CA 1
ATOM 893 C C . MET A 1 112 ? 2.340 1.269 8.929 1.00 73.88 112 MET A C 1
ATOM 895 O O . MET A 1 112 ? 2.281 2.371 8.386 1.00 73.88 112 MET A O 1
ATOM 899 N N . GLU A 1 113 ? 3.157 0.309 8.519 1.00 76.44 113 GLU A N 1
ATOM 900 C CA . GLU A 1 113 ? 3.909 0.403 7.279 1.00 76.44 113 GLU A CA 1
ATOM 901 C C . GLU A 1 113 ? 3.034 -0.050 6.102 1.00 76.44 113 GLU A C 1
ATOM 903 O O . GLU A 1 113 ? 2.516 -1.170 6.084 1.00 76.44 113 GLU A O 1
ATOM 908 N N . GLN A 1 114 ? 2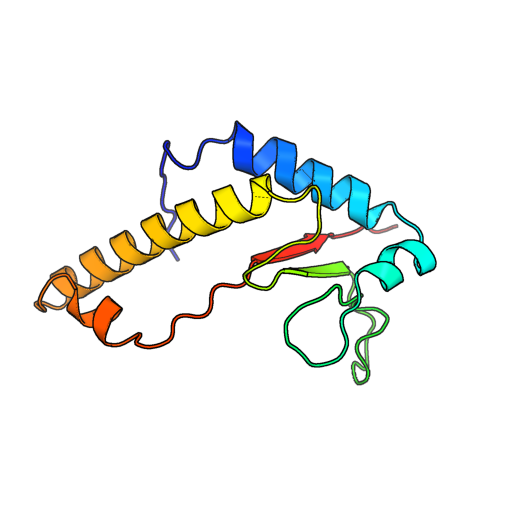.882 0.811 5.093 1.00 77.94 114 GLN A N 1
ATOM 909 C CA . GLN A 1 114 ? 2.248 0.441 3.833 1.00 77.94 114 GLN A CA 1
ATOM 910 C C . GLN A 1 114 ? 3.307 0.169 2.769 1.00 77.94 114 GLN A C 1
ATOM 912 O O . GLN A 1 114 ? 4.168 1.003 2.500 1.00 77.94 114 GLN A O 1
ATOM 917 N N . LYS A 1 115 ? 3.197 -0.989 2.116 1.00 77.12 115 LYS A N 1
ATOM 918 C CA . LYS A 1 115 ? 4.061 -1.391 1.005 1.00 77.12 115 LYS A CA 1
ATOM 919 C C . LYS A 1 115 ? 3.216 -1.828 -0.181 1.00 77.12 115 LYS A C 1
ATOM 921 O O . LYS A 1 115 ? 2.302 -2.639 -0.029 1.00 77.12 115 LYS A O 1
ATOM 926 N N . ILE A 1 116 ? 3.544 -1.320 -1.368 1.00 76.50 116 ILE A N 1
ATOM 927 C CA . ILE A 1 116 ? 2.952 -1.794 -2.623 1.00 76.50 116 ILE A CA 1
ATOM 928 C C . ILE A 1 116 ? 3.925 -2.774 -3.265 1.00 76.50 116 ILE A C 1
ATOM 930 O O . ILE A 1 116 ? 5.050 -2.417 -3.618 1.00 76.50 116 ILE A O 1
ATOM 934 N N . PHE A 1 117 ? 3.450 -4.004 -3.449 1.00 76.81 117 PHE A N 1
ATOM 935 C CA . PHE A 1 117 ? 4.140 -5.040 -4.202 1.00 76.81 117 PHE A CA 1
ATOM 936 C C . PHE A 1 117 ? 3.528 -5.137 -5.593 1.00 76.81 117 PHE A C 1
ATOM 938 O O . PHE A 1 117 ? 2.359 -5.496 -5.747 1.00 76.81 117 PHE A O 1
ATOM 945 N N . VAL A 1 118 ? 4.326 -4.848 -6.616 1.00 75.62 118 VAL A N 1
ATOM 946 C CA . VAL A 1 118 ? 3.935 -5.069 -8.009 1.00 75.62 118 VAL A CA 1
ATOM 947 C C . VAL A 1 118 ? 4.643 -6.320 -8.497 1.00 75.62 118 VAL A C 1
ATOM 949 O O . VAL A 1 118 ? 5.866 -6.356 -8.569 1.00 75.62 118 VAL A O 1
ATOM 952 N N . THR A 1 119 ? 3.870 -7.354 -8.815 1.00 75.19 119 THR A N 1
ATOM 953 C CA . THR A 1 119 ? 4.404 -8.635 -9.290 1.00 75.19 119 THR A CA 1
ATOM 954 C C . THR A 1 119 ? 4.092 -8.809 -10.768 1.00 75.19 119 THR A C 1
ATOM 956 O O . THR A 1 119 ? 2.935 -8.685 -11.176 1.00 75.19 119 THR A O 1
ATOM 959 N N . TYR A 1 120 ? 5.108 -9.124 -11.565 1.00 74.12 120 TYR A N 1
ATOM 960 C CA . TYR A 1 120 ? 4.960 -9.465 -12.973 1.00 74.12 120 TYR A CA 1
ATOM 961 C C . TYR A 1 120 ? 5.263 -10.936 -13.210 1.00 74.12 120 TYR A C 1
ATOM 963 O O . TYR A 1 120 ? 6.311 -11.449 -12.824 1.00 74.12 120 TYR A O 1
ATOM 971 N N . PHE A 1 121 ? 4.323 -11.593 -13.880 1.00 75.44 121 PHE A N 1
ATOM 972 C CA . PHE A 1 121 ? 4.411 -12.989 -14.269 1.00 75.44 121 PHE A CA 1
ATOM 973 C C . PHE A 1 121 ? 4.675 -13.049 -15.779 1.00 75.44 121 PHE A C 1
ATOM 975 O O . PHE A 1 121 ? 3.753 -12.786 -16.561 1.00 75.44 121 PHE A O 1
ATOM 982 N N . PRO A 1 122 ? 5.909 -13.347 -16.224 1.00 68.81 122 PRO A N 1
ATOM 983 C CA . PRO A 1 122 ? 6.186 -13.551 -17.635 1.00 68.81 122 PRO A CA 1
ATOM 984 C C . PRO A 1 122 ? 5.406 -14.758 -18.161 1.00 68.81 122 PRO A C 1
ATOM 986 O O . PRO A 1 122 ? 5.163 -15.731 -17.443 1.00 68.81 122 PRO A O 1
ATOM 989 N N . LYS A 1 123 ? 5.033 -14.706 -19.444 1.00 70.88 123 LYS A N 1
ATOM 990 C CA . LYS A 1 123 ? 4.412 -15.850 -20.120 1.00 70.88 123 LYS A CA 1
ATOM 991 C C . LYS A 1 123 ? 5.342 -17.062 -20.023 1.00 70.88 123 LYS A C 1
ATOM 993 O O . LYS A 1 123 ? 6.532 -16.951 -20.310 1.00 70.88 123 LYS A O 1
ATOM 998 N N . THR A 1 124 ? 4.793 -18.200 -19.620 1.00 60.59 124 THR A N 1
ATOM 999 C CA . THR A 1 124 ? 5.468 -19.496 -19.724 1.00 60.59 124 THR A CA 1
ATOM 1000 C C . THR A 1 124 ? 5.703 -19.846 -21.202 1.00 60.59 124 THR A C 1
ATOM 1002 O O . THR A 1 124 ? 4.799 -19.573 -21.999 1.00 60.59 124 THR A O 1
ATOM 1005 N N . PRO A 1 125 ? 6.885 -20.386 -21.571 1.00 62.62 125 PRO A N 1
ATOM 1006 C CA . PRO A 1 125 ? 7.139 -20.917 -22.907 1.00 62.62 125 PRO A CA 1
ATOM 1007 C C . PRO A 1 125 ? 6.110 -21.965 -23.335 1.00 62.62 125 PRO A C 1
ATOM 1009 O O . PRO A 1 125 ? 5.591 -22.682 -22.447 1.00 62.62 125 PRO A O 1
#

Foldseek 3Di:
DDDDDDCVLPCVLPPPQVVVVLVVQVPDDPVVQCVQADPDPQAGFDQQCPPPPDPDRDLKGKHKDFCDHDPPVVSVNVSQVVVVVVVLQVQQVVCVVVVHHSCVSVVVPVDDTGMDMDMDRDDDD

Sequence (125 aa):
MFQAVDESITLWVTFFNITRLARDFFSLTTEEKLRFHMSGGEGGFSISSHLQGEAMKDWRDVVLYPTYPPEGWSKVTEYSERLMGLAYKVLEVLSEAMGLEKDALKNACVDMEQKIFVTYFPKTP

InterPro domains:
  IPR027443 Isopenicillin N synthase-like superfamily [G3DSA:2.60.120.330] (2-125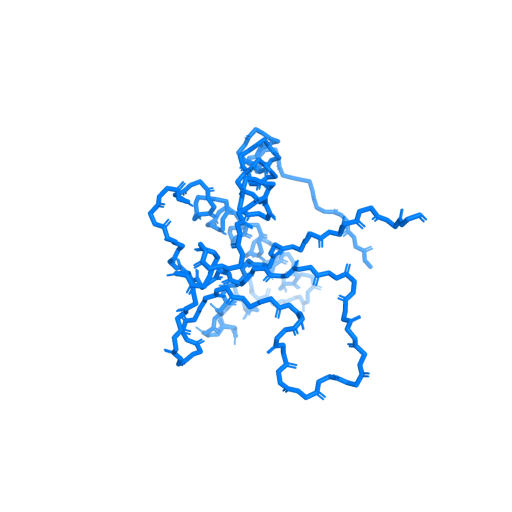)

Secondary structure (DSSP, 8-state):
------TTS-HIIIIIIIHHHHHHHHHS-HHHHHTT--TTSSSEEE-GGG-TT-SS--S-EEEEE-SSPPTT-HHHHHHHHHHHHHHHHHHHHHHHHTTS-TTHHHHH-TT----EEEEE-PPP-